Protein AF-A0A853AYC7-F1 (afdb_monomer_lite)

Structure (mmCIF, N/CA/C/O backbone):
data_AF-A0A853AYC7-F1
#
_entry.id   AF-A0A853AYC7-F1
#
loop_
_atom_site.group_PDB
_atom_site.id
_atom_site.type_symbol
_atom_site.label_atom_id
_atom_site.label_alt_id
_atom_site.label_comp_id
_atom_site.label_asym_id
_atom_site.label_entity_id
_atom_site.label_seq_id
_atom_site.pdbx_PDB_ins_code
_atom_site.Cartn_x
_atom_site.Cartn_y
_atom_site.Cartn_z
_atom_site.occupancy
_atom_site.B_iso_or_equiv
_atom_site.auth_seq_id
_atom_site.auth_comp_id
_atom_site.auth_asym_id
_atom_site.auth_atom_id
_atom_site.pdbx_PDB_model_num
ATOM 1 N N . MET A 1 1 ? 10.715 -1.234 -42.129 1.00 36.81 1 MET A N 1
ATOM 2 C CA . MET A 1 1 ? 11.394 -2.096 -41.139 1.00 36.81 1 MET A CA 1
ATOM 3 C C . MET A 1 1 ? 11.296 -1.396 -39.794 1.00 36.81 1 MET A C 1
ATOM 5 O O . MET A 1 1 ? 11.951 -0.383 -39.615 1.00 36.81 1 MET A O 1
ATOM 9 N N . ALA A 1 2 ? 10.381 -1.833 -38.926 1.00 44.25 2 ALA A N 1
ATOM 10 C CA . ALA A 1 2 ? 10.176 -1.212 -37.619 1.00 44.25 2 ALA A CA 1
ATOM 11 C C . ALA A 1 2 ? 11.305 -1.638 -36.674 1.00 44.25 2 ALA A C 1
ATOM 13 O O . ALA A 1 2 ? 11.518 -2.835 -36.472 1.00 44.25 2 ALA A O 1
ATOM 14 N N . ASP A 1 3 ? 12.027 -0.659 -36.136 1.00 41.22 3 ASP A N 1
ATOM 15 C CA . ASP A 1 3 ? 13.052 -0.853 -35.117 1.00 41.22 3 ASP A CA 1
ATOM 16 C C . ASP A 1 3 ? 12.398 -1.434 -33.853 1.00 41.22 3 ASP A C 1
ATOM 18 O O . ASP A 1 3 ? 11.765 -0.732 -33.069 1.00 41.22 3 ASP A O 1
ATOM 22 N N . ARG A 1 4 ? 12.500 -2.757 -33.672 1.00 51.44 4 ARG A N 1
ATOM 23 C CA . ARG A 1 4 ? 12.076 -3.471 -32.456 1.00 51.44 4 ARG A CA 1
ATOM 24 C C . ARG A 1 4 ? 13.127 -3.344 -31.352 1.00 51.44 4 ARG A C 1
ATOM 26 O O . ARG A 1 4 ? 13.452 -4.318 -30.676 1.00 51.44 4 ARG A O 1
ATOM 33 N N . ARG A 1 5 ? 13.645 -2.144 -31.115 1.00 50.81 5 ARG A N 1
ATOM 34 C CA . ARG A 1 5 ? 14.279 -1.837 -29.835 1.00 50.81 5 ARG A CA 1
ATOM 35 C C . ARG A 1 5 ? 13.183 -1.432 -28.863 1.00 50.81 5 ARG A C 1
ATOM 37 O O . ARG A 1 5 ? 13.038 -0.269 -28.506 1.00 50.81 5 ARG A O 1
ATOM 44 N N . ALA A 1 6 ? 12.429 -2.428 -28.400 1.00 55.31 6 ALA A N 1
ATOM 45 C CA . ALA A 1 6 ? 11.847 -2.365 -27.067 1.00 55.31 6 ALA A CA 1
ATOM 46 C C . ALA A 1 6 ? 13.030 -2.247 -26.094 1.00 55.31 6 ALA A C 1
ATOM 48 O O . ALA A 1 6 ? 13.622 -3.239 -25.670 1.00 55.31 6 ALA A O 1
ATOM 49 N N . GLY A 1 7 ? 13.484 -1.012 -25.892 1.00 54.69 7 GLY A N 1
ATOM 50 C CA . GLY A 1 7 ? 14.622 -0.702 -25.053 1.00 54.69 7 GLY A CA 1
ATOM 51 C C . GLY A 1 7 ? 14.338 -1.083 -23.599 1.00 54.69 7 GLY A C 1
ATOM 52 O O . GLY A 1 7 ? 13.185 -1.298 -23.220 1.00 54.69 7 GLY A O 1
ATOM 53 N N . PRO A 1 8 ? 15.374 -1.136 -22.749 1.00 60.22 8 PRO A N 1
ATOM 54 C CA . PRO A 1 8 ? 15.265 -1.460 -21.323 1.00 60.22 8 PRO A CA 1
ATOM 55 C C . PRO A 1 8 ? 14.319 -0.550 -20.508 1.00 60.22 8 PRO A C 1
ATOM 57 O O . PRO A 1 8 ? 14.145 -0.797 -19.316 1.00 60.22 8 PRO A O 1
ATOM 60 N N . SER A 1 9 ? 13.721 0.475 -21.122 1.00 63.78 9 SER A N 1
ATOM 61 C CA . SER A 1 9 ? 12.628 1.290 -20.587 1.00 63.78 9 SER A CA 1
ATOM 62 C C . SER A 1 9 ? 11.356 0.471 -20.353 1.00 63.78 9 SER A C 1
ATOM 64 O O . SER A 1 9 ? 10.959 0.349 -19.207 1.00 63.78 9 SER A O 1
ATOM 66 N N . LEU A 1 10 ? 10.808 -0.233 -21.353 1.00 74.12 10 LEU A N 1
ATOM 67 C CA . LEU A 1 10 ? 9.530 -0.963 -21.201 1.00 74.12 10 LEU A CA 1
ATOM 68 C C . LEU A 1 10 ? 9.564 -2.041 -20.107 1.00 74.12 10 LEU A C 1
ATOM 70 O O . LEU A 1 10 ? 8.588 -2.248 -19.392 1.00 74.12 10 LEU A O 1
ATOM 74 N N . ARG A 1 11 ? 10.705 -2.726 -19.946 1.00 77.94 11 ARG A N 1
ATOM 75 C CA . ARG A 1 11 ? 10.880 -3.715 -18.871 1.00 77.94 11 ARG A CA 1
ATOM 76 C C . ARG A 1 11 ? 10.932 -3.052 -17.495 1.00 77.94 11 ARG A C 1
ATOM 78 O O . ARG A 1 11 ? 10.388 -3.605 -16.547 1.00 77.94 11 ARG A O 1
ATOM 85 N N . ARG A 1 12 ? 11.597 -1.899 -17.377 1.00 80.88 12 ARG A N 1
ATOM 86 C CA . ARG A 1 12 ? 11.609 -1.120 -16.132 1.00 80.88 12 ARG A CA 1
ATOM 87 C C . ARG A 1 12 ? 10.229 -0.560 -15.821 1.00 80.88 12 ARG A C 1
ATOM 89 O O . ARG A 1 12 ? 9.808 -0.666 -14.680 1.00 80.88 12 ARG A O 1
ATOM 96 N N . ASP A 1 13 ? 9.528 -0.053 -16.826 1.00 80.62 13 ASP A N 1
ATOM 97 C CA . ASP A 1 13 ? 8.183 0.500 -16.685 1.00 80.62 13 ASP A CA 1
ATOM 98 C C . ASP A 1 13 ? 7.197 -0.586 -16.229 1.00 80.62 13 ASP A C 1
ATOM 100 O O . ASP A 1 13 ? 6.426 -0.367 -15.304 1.00 80.62 13 ASP A O 1
ATOM 104 N N . HIS A 1 14 ? 7.284 -1.802 -16.780 1.00 84.19 14 HIS A N 1
ATOM 105 C CA . HIS A 1 14 ? 6.484 -2.942 -16.314 1.00 84.19 14 HIS A CA 1
ATOM 106 C C . HIS A 1 14 ? 6.786 -3.344 -14.866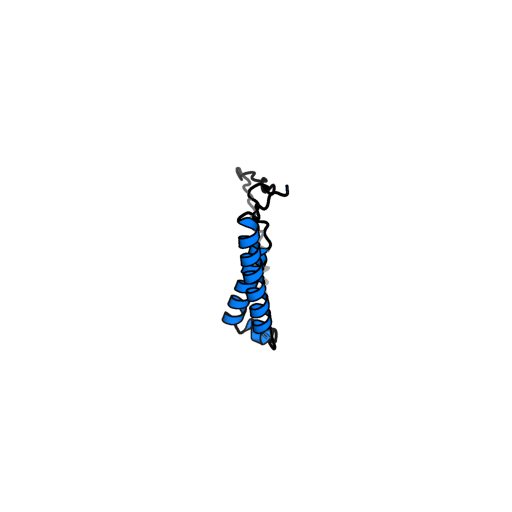 1.00 84.19 14 HIS A C 1
ATOM 108 O O . HIS A 1 14 ? 5.859 -3.623 -14.113 1.00 84.19 14 HIS A O 1
ATOM 114 N N . LEU A 1 15 ? 8.064 -3.384 -14.469 1.00 85.62 15 LEU A N 1
ATOM 115 C CA . LEU A 1 15 ? 8.438 -3.682 -13.081 1.00 85.62 15 LEU A CA 1
ATOM 116 C C . LEU A 1 15 ? 7.938 -2.596 -12.123 1.00 85.62 15 LEU A C 1
ATOM 118 O O . LEU A 1 15 ? 7.494 -2.905 -11.026 1.00 85.62 15 LEU A O 1
ATOM 122 N N . LEU A 1 16 ? 7.972 -1.337 -12.557 1.00 84.44 16 LEU A N 1
ATOM 123 C CA . LEU A 1 16 ? 7.473 -0.209 -11.783 1.00 84.44 16 LEU A CA 1
ATOM 124 C C . LEU A 1 16 ? 5.948 -0.272 -11.609 1.00 84.44 16 LEU A C 1
ATOM 126 O O . LEU A 1 16 ? 5.452 -0.068 -10.509 1.00 84.44 16 LEU A O 1
ATOM 130 N N . ILE A 1 17 ? 5.209 -0.598 -12.672 1.00 88.44 17 ILE A N 1
ATOM 131 C CA . ILE A 1 17 ? 3.748 -0.763 -12.624 1.00 88.44 17 ILE A CA 1
ATOM 132 C C . ILE A 1 17 ? 3.352 -1.948 -11.734 1.00 88.44 17 ILE A C 1
ATOM 134 O O . ILE A 1 17 ? 2.371 -1.849 -10.998 1.00 88.44 17 ILE A O 1
ATOM 138 N N . ALA A 1 18 ? 4.103 -3.051 -11.776 1.00 90.31 18 ALA A N 1
ATOM 139 C CA . ALA A 1 18 ? 3.879 -4.186 -10.883 1.00 90.31 18 ALA A CA 1
ATOM 140 C C . ALA A 1 18 ? 4.039 -3.770 -9.411 1.00 90.31 18 ALA A C 1
ATOM 142 O O . ALA A 1 18 ? 3.129 -3.985 -8.621 1.00 90.31 18 ALA A O 1
ATOM 143 N N . GLU A 1 19 ? 5.120 -3.059 -9.080 1.00 89.81 19 GLU A N 1
ATOM 144 C CA . GLU A 1 19 ? 5.355 -2.546 -7.725 1.00 89.81 19 GLU A CA 1
ATOM 145 C C . GLU A 1 19 ? 4.248 -1.575 -7.269 1.00 89.81 19 GLU A C 1
ATOM 147 O O . GLU A 1 19 ? 3.775 -1.646 -6.137 1.00 89.81 19 GLU A O 1
ATOM 152 N N . MET A 1 20 ? 3.774 -0.691 -8.158 1.00 92.69 20 MET A N 1
ATOM 153 C CA . MET A 1 20 ? 2.627 0.181 -7.865 1.00 92.69 20 MET A CA 1
ATOM 154 C C . MET A 1 20 ? 1.347 -0.615 -7.602 1.00 92.69 20 MET A C 1
ATOM 156 O O . MET A 1 20 ? 0.549 -0.225 -6.754 1.00 92.69 20 MET A O 1
ATOM 160 N N . THR A 1 21 ? 1.135 -1.704 -8.340 1.00 91.31 21 THR A N 1
ATOM 161 C CA . THR A 1 21 ? -0.051 -2.555 -8.187 1.00 91.31 21 THR A CA 1
ATOM 162 C C . THR A 1 21 ? -0.022 -3.242 -6.828 1.00 91.31 21 THR A C 1
ATOM 164 O O . THR A 1 21 ? -0.971 -3.105 -6.058 1.00 91.31 21 THR A O 1
ATOM 167 N N . ASP A 1 22 ? 1.107 -3.856 -6.480 1.00 94.06 22 ASP A N 1
ATOM 168 C CA . ASP A 1 22 ? 1.292 -4.528 -5.194 1.00 94.06 22 ASP A CA 1
ATOM 169 C C . ASP A 1 22 ? 1.140 -3.542 -4.021 1.00 94.06 22 ASP A C 1
ATOM 171 O O . ASP A 1 22 ? 0.440 -3.830 -3.046 1.00 94.06 22 ASP A O 1
ATOM 175 N N . ALA A 1 23 ? 1.722 -2.342 -4.127 1.00 93.06 23 ALA A N 1
ATOM 176 C CA . ALA A 1 23 ? 1.599 -1.304 -3.103 1.00 93.06 23 ALA A CA 1
ATOM 177 C C . ALA A 1 23 ? 0.153 -0.796 -2.945 1.00 93.06 23 ALA A C 1
ATOM 179 O O . ALA A 1 23 ? -0.310 -0.546 -1.828 1.00 93.06 23 ALA A O 1
ATOM 180 N N . ALA A 1 24 ? -0.589 -0.655 -4.049 1.00 93.00 24 ALA A N 1
ATOM 181 C CA . ALA A 1 24 ? -1.992 -0.248 -4.017 1.00 93.00 24 ALA A CA 1
ATOM 182 C C . ALA A 1 24 ? -2.885 -1.319 -3.373 1.00 93.00 24 ALA A C 1
ATOM 184 O O . ALA A 1 24 ? -3.728 -0.994 -2.533 1.00 93.00 24 ALA A O 1
ATOM 185 N N . GLU A 1 25 ? -2.678 -2.590 -3.719 1.00 96.25 25 GLU A N 1
ATOM 186 C CA . GLU A 1 25 ? -3.412 -3.716 -3.136 1.00 96.25 25 GLU A CA 1
ATOM 187 C C . GLU A 1 25 ? -3.143 -3.837 -1.631 1.00 96.25 25 GLU A C 1
ATOM 189 O O . GLU A 1 25 ? -4.076 -3.943 -0.828 1.00 96.25 25 GLU A O 1
ATOM 194 N N . GLN A 1 26 ? -1.878 -3.731 -1.217 1.00 93.50 26 GLN A N 1
ATOM 195 C CA . GLN A 1 26 ? -1.508 -3.752 0.197 1.00 93.50 26 GLN A CA 1
ATOM 196 C C . GLN A 1 26 ? -2.088 -2.562 0.964 1.00 93.50 26 GLN A C 1
ATOM 198 O O . GLN A 1 26 ? -2.613 -2.747 2.064 1.00 93.50 26 GLN A O 1
ATOM 203 N N . ALA A 1 27 ? -2.065 -1.355 0.393 1.00 93.50 27 ALA A N 1
ATOM 204 C CA . ALA A 1 27 ? -2.695 -0.193 1.012 1.00 93.50 27 ALA A CA 1
ATOM 205 C C . ALA A 1 27 ? -4.206 -0.396 1.193 1.00 93.50 27 ALA A C 1
ATOM 207 O O . ALA A 1 27 ? -4.756 -0.054 2.242 1.00 93.50 27 ALA A O 1
ATOM 208 N N . GLN A 1 28 ? -4.877 -1.005 0.213 1.00 93.19 28 GLN A N 1
ATOM 209 C CA . GLN A 1 28 ? -6.302 -1.304 0.307 1.00 93.19 28 GLN A CA 1
ATOM 210 C C . GLN A 1 28 ? -6.600 -2.319 1.415 1.00 93.19 28 GLN A C 1
ATOM 212 O O . GLN A 1 28 ? -7.525 -2.105 2.196 1.00 93.19 28 GLN A O 1
ATOM 217 N N . LEU A 1 29 ? -5.797 -3.378 1.545 1.00 94.06 29 LEU A N 1
ATOM 218 C CA . LEU A 1 29 ? -5.921 -4.355 2.634 1.00 94.06 29 LEU A CA 1
ATOM 219 C C . LEU A 1 29 ? -5.667 -3.718 4.005 1.00 94.06 29 LEU A C 1
ATOM 221 O O . LEU A 1 29 ? -6.393 -3.977 4.965 1.00 94.06 29 LEU A O 1
ATOM 225 N N . LEU A 1 30 ? -4.673 -2.835 4.095 1.00 91.25 30 LEU A N 1
ATOM 226 C CA . LEU A 1 30 ? -4.380 -2.080 5.308 1.00 91.25 30 LEU A CA 1
ATOM 227 C C . LEU A 1 30 ? -5.459 -1.037 5.618 1.00 91.25 30 LEU A C 1
ATOM 229 O O . LEU A 1 30 ? -5.643 -0.715 6.782 1.00 91.25 30 LEU A O 1
ATOM 233 N N . ALA A 1 31 ? -6.217 -0.529 4.653 1.00 89.00 31 ALA A N 1
ATOM 234 C CA . ALA A 1 31 ? -7.353 0.357 4.916 1.00 89.00 31 ALA A CA 1
ATOM 235 C C . ALA A 1 31 ? -8.669 -0.410 5.157 1.00 89.00 31 ALA A C 1
ATOM 237 O O . ALA A 1 31 ? -9.601 0.123 5.760 1.00 89.00 31 ALA A O 1
ATOM 238 N N . ALA A 1 32 ? -8.757 -1.667 4.717 1.00 92.19 32 ALA A N 1
ATOM 239 C CA . ALA A 1 32 ? -9.978 -2.457 4.783 1.00 92.19 32 ALA A CA 1
ATOM 240 C C . ALA A 1 32 ? -10.460 -2.650 6.229 1.00 92.19 32 ALA A C 1
ATOM 242 O O . ALA A 1 32 ? -9.714 -3.077 7.117 1.00 92.19 32 ALA A O 1
ATOM 243 N N . GLY A 1 33 ? -11.734 -2.316 6.460 1.00 84.69 33 GLY A N 1
ATOM 244 C CA . GLY A 1 33 ? -12.387 -2.443 7.766 1.00 84.69 33 GLY A CA 1
ATOM 245 C C . GLY A 1 33 ? -11.769 -1.585 8.877 1.00 84.69 33 GLY A C 1
ATOM 246 O O . GLY A 1 33 ? -12.095 -1.794 10.047 1.00 84.69 33 GLY A O 1
ATOM 247 N N . ALA A 1 34 ? -10.868 -0.657 8.541 1.00 85.12 34 ALA A N 1
ATOM 248 C CA . ALA A 1 34 ? -10.318 0.291 9.493 1.00 85.12 34 ALA A CA 1
ATOM 249 C C . ALA A 1 34 ? -11.304 1.442 9.698 1.00 85.12 34 ALA A C 1
ATOM 251 O O . ALA A 1 34 ? -11.799 2.036 8.741 1.00 85.12 34 ALA A O 1
ATOM 252 N N . ASP A 1 35 ? -11.557 1.765 10.959 1.00 89.44 35 ASP A N 1
ATOM 253 C CA . ASP A 1 35 ? -12.087 3.068 11.336 1.00 89.44 35 ASP A CA 1
ATOM 254 C C . ASP A 1 35 ? -10.902 4.035 11.545 1.00 89.44 35 ASP A C 1
ATOM 256 O O . ASP A 1 35 ? -9.781 3.606 11.839 1.00 89.44 35 ASP A O 1
ATOM 260 N N . MET A 1 36 ? -11.144 5.329 11.346 1.00 85.00 36 MET A N 1
ATOM 261 C CA . MET A 1 36 ? -10.142 6.384 11.472 1.00 85.00 36 MET A CA 1
ATOM 262 C C . MET A 1 36 ? -9.510 6.421 12.873 1.00 85.00 36 MET A C 1
ATOM 264 O O . MET A 1 36 ? -8.292 6.522 12.974 1.00 85.00 36 MET A O 1
ATOM 268 N N . GLU A 1 37 ? -10.290 6.232 13.939 1.00 88.56 37 GLU A N 1
ATOM 269 C CA . GLU A 1 37 ? -9.816 6.209 15.329 1.00 88.56 37 GLU A CA 1
ATOM 270 C C . GLU A 1 37 ? -8.899 5.003 15.587 1.00 88.56 37 GLU A C 1
ATOM 272 O O . GLU A 1 37 ? -7.820 5.128 16.175 1.00 88.56 37 GLU A O 1
ATOM 277 N N . ARG A 1 38 ? -9.261 3.818 15.080 1.00 85.88 38 ARG A N 1
ATOM 278 C CA . ARG A 1 38 ? -8.367 2.647 15.092 1.00 85.88 38 ARG A CA 1
ATOM 279 C C . ARG A 1 38 ? -7.077 2.881 14.318 1.00 85.88 38 ARG A C 1
ATOM 281 O O . ARG A 1 38 ? -6.023 2.428 14.757 1.00 85.88 38 ARG A O 1
ATOM 288 N N . LEU A 1 39 ? -7.148 3.566 13.181 1.00 86.50 39 LEU A N 1
ATOM 289 C CA . LEU A 1 39 ? -5.975 3.844 12.363 1.00 86.50 39 LEU A CA 1
ATOM 290 C C . LEU A 1 39 ? -5.050 4.876 13.024 1.00 86.50 39 LEU A C 1
ATOM 292 O O . LEU A 1 39 ? -3.834 4.724 12.996 1.00 86.50 39 LEU A O 1
ATOM 296 N N . GLU A 1 40 ? -5.602 5.898 13.671 1.00 89.19 40 GLU A N 1
ATOM 297 C CA . GLU A 1 40 ? -4.834 6.891 14.428 1.00 89.19 40 GLU A CA 1
ATOM 298 C C . GLU A 1 40 ? -4.052 6.251 15.582 1.00 89.19 40 GLU A C 1
ATOM 300 O O . GLU A 1 40 ? -2.868 6.558 15.784 1.00 89.19 40 GLU A O 1
ATOM 305 N N . ASN A 1 41 ? -4.684 5.303 16.276 1.00 92.38 41 ASN A N 1
ATOM 306 C CA . ASN A 1 41 ? -4.088 4.572 17.391 1.00 92.38 41 ASN A CA 1
ATOM 307 C C . ASN A 1 41 ? -3.120 3.454 16.956 1.00 92.38 41 ASN A C 1
ATOM 309 O O . ASN A 1 41 ? -2.279 3.031 17.750 1.00 92.38 41 ASN A O 1
ATOM 313 N N . ASP A 1 42 ? -3.170 3.012 15.697 1.00 91.88 42 ASP A N 1
ATOM 314 C CA . ASP A 1 42 ? -2.264 2.006 15.137 1.00 91.88 42 ASP A CA 1
ATOM 315 C C . ASP A 1 42 ? -1.150 2.659 14.302 1.00 91.88 42 ASP A C 1
ATOM 317 O O . ASP A 1 42 ? -1.235 2.847 13.083 1.00 91.88 42 ASP A O 1
ATOM 321 N N . ARG A 1 43 ? -0.063 3.026 14.988 1.00 93.00 43 ARG A N 1
ATOM 322 C CA . ARG A 1 43 ? 1.097 3.677 14.365 1.00 93.00 43 ARG A CA 1
ATOM 323 C C . ARG A 1 43 ? 1.765 2.803 13.304 1.00 93.00 43 ARG A C 1
ATOM 325 O O . ARG A 1 43 ? 2.120 3.313 12.249 1.00 93.00 43 ARG A O 1
ATOM 332 N N . GLN A 1 44 ? 1.908 1.506 13.557 1.00 93.25 44 GLN A N 1
ATOM 333 C CA . GLN A 1 44 ? 2.578 0.596 12.628 1.00 93.25 44 GLN A CA 1
ATOM 334 C C . GLN A 1 44 ? 1.797 0.476 11.317 1.00 93.25 44 GLN A C 1
ATOM 336 O O . GLN A 1 44 ? 2.383 0.501 10.234 1.00 93.25 44 GLN A O 1
ATOM 341 N N . ARG A 1 45 ? 0.468 0.401 11.405 1.00 93.25 45 ARG A N 1
ATOM 342 C CA . ARG A 1 45 ? -0.410 0.368 10.235 1.00 93.25 45 ARG A CA 1
ATOM 343 C C . ARG A 1 45 ? -0.375 1.676 9.448 1.00 93.25 45 ARG A C 1
ATOM 345 O O . ARG A 1 45 ? -0.363 1.635 8.219 1.00 93.25 45 ARG A O 1
ATOM 352 N N . ARG A 1 46 ? -0.293 2.827 10.125 1.00 94.62 46 ARG A N 1
ATOM 353 C CA . ARG A 1 46 ? -0.084 4.127 9.460 1.00 94.62 46 ARG A CA 1
ATOM 354 C C . ARG A 1 46 ? 1.262 4.216 8.764 1.00 94.62 46 ARG A C 1
ATOM 356 O O . ARG A 1 46 ? 1.302 4.625 7.610 1.00 94.62 46 ARG A O 1
ATOM 363 N N . ASP A 1 47 ? 2.337 3.805 9.424 1.00 95.00 47 ASP A N 1
ATOM 364 C CA . ASP A 1 47 ? 3.677 3.831 8.838 1.00 95.00 47 ASP A CA 1
ATOM 365 C C . ASP A 1 47 ? 3.743 2.920 7.595 1.00 95.00 47 ASP A C 1
ATOM 367 O O . ASP A 1 47 ? 4.293 3.310 6.565 1.00 95.00 47 ASP A O 1
ATOM 371 N N . ALA A 1 48 ? 3.081 1.757 7.633 1.00 94.06 48 ALA A N 1
ATOM 372 C CA . ALA A 1 48 ? 2.944 0.872 6.476 1.00 94.06 48 ALA A CA 1
ATOM 373 C C . ALA A 1 48 ? 2.113 1.493 5.332 1.00 94.06 48 ALA A C 1
ATOM 375 O O . ALA A 1 48 ? 2.486 1.377 4.164 1.00 94.06 48 ALA A O 1
ATOM 376 N N . LEU A 1 49 ? 1.010 2.187 5.636 1.00 93.38 49 LEU A N 1
ATOM 377 C CA . LEU A 1 49 ? 0.230 2.922 4.627 1.00 93.38 49 LEU A CA 1
ATOM 378 C C . LEU A 1 49 ? 1.040 4.057 3.989 1.00 93.38 49 LEU A C 1
ATOM 380 O O . LEU A 1 49 ? 1.032 4.208 2.770 1.00 93.38 49 LEU A O 1
ATOM 384 N N . LEU A 1 50 ? 1.769 4.830 4.796 1.00 94.31 50 LEU A N 1
ATOM 385 C CA . LEU A 1 50 ? 2.634 5.909 4.316 1.00 94.31 50 LEU A CA 1
ATOM 386 C C . LEU A 1 50 ? 3.755 5.377 3.415 1.00 94.31 50 LEU A C 1
ATOM 388 O O . LEU A 1 50 ? 4.069 5.998 2.397 1.00 94.31 50 LEU A O 1
ATOM 392 N N . GLY A 1 51 ? 4.306 4.205 3.742 1.00 93.50 51 GLY A N 1
ATOM 393 C CA . GLY A 1 51 ? 5.252 3.490 2.887 1.00 93.50 51 GLY A CA 1
ATOM 394 C C . GLY A 1 51 ? 4.666 3.176 1.509 1.00 93.50 51 GLY A C 1
ATOM 395 O O . GLY A 1 51 ? 5.245 3.563 0.495 1.00 93.50 51 GLY A O 1
ATOM 396 N N . ASN A 1 52 ? 3.475 2.568 1.463 1.00 93.81 52 ASN A N 1
ATOM 397 C CA . ASN A 1 52 ? 2.793 2.259 0.200 1.00 93.81 52 ASN A CA 1
ATOM 398 C C . ASN A 1 52 ? 2.494 3.520 -0.632 1.00 93.81 52 ASN A C 1
ATOM 400 O O . ASN A 1 52 ? 2.735 3.538 -1.838 1.00 93.81 52 ASN A O 1
ATOM 404 N N . PHE A 1 53 ? 2.039 4.613 -0.005 1.00 90.81 53 PHE A N 1
ATOM 405 C CA . PHE A 1 53 ? 1.805 5.875 -0.721 1.00 90.81 53 PHE A CA 1
ATOM 406 C C . PHE A 1 53 ? 3.086 6.517 -1.256 1.00 90.81 53 PHE A C 1
ATOM 408 O O . PHE A 1 53 ? 3.058 7.133 -2.321 1.00 90.81 53 PHE A O 1
ATOM 415 N N . THR A 1 54 ? 4.208 6.351 -0.557 1.00 91.81 54 THR A N 1
ATOM 416 C CA . THR A 1 54 ? 5.514 6.820 -1.038 1.00 91.81 54 THR A CA 1
ATOM 417 C C . THR A 1 54 ? 5.912 6.083 -2.314 1.00 91.81 54 THR A C 1
ATOM 419 O O . THR A 1 54 ? 6.238 6.732 -3.304 1.00 91.81 54 THR A O 1
ATOM 422 N N . VAL A 1 55 ? 5.789 4.751 -2.338 1.00 89.38 55 VAL A N 1
ATOM 423 C CA . VAL A 1 55 ? 6.072 3.927 -3.528 1.00 89.38 55 VAL A CA 1
ATOM 424 C C . VAL A 1 55 ? 5.203 4.348 -4.717 1.00 89.38 55 VAL A C 1
ATOM 426 O O . VAL A 1 55 ? 5.715 4.563 -5.817 1.00 89.38 55 VAL A O 1
ATOM 429 N N . LEU A 1 56 ? 3.902 4.553 -4.489 1.00 88.88 56 LEU A N 1
ATOM 430 C CA . LEU A 1 56 ? 2.972 5.031 -5.517 1.00 88.88 56 LEU A CA 1
ATOM 431 C C . LEU A 1 56 ? 3.351 6.422 -6.055 1.00 88.88 56 LEU A C 1
ATOM 433 O O . LEU A 1 56 ? 3.253 6.671 -7.257 1.00 88.88 56 LEU A O 1
ATOM 437 N N . GLY A 1 57 ? 3.802 7.324 -5.179 1.00 82.81 57 GLY A N 1
ATOM 438 C CA . GLY A 1 57 ? 4.256 8.662 -5.553 1.00 82.81 57 GLY A CA 1
ATOM 439 C C . GLY A 1 57 ? 5.560 8.647 -6.350 1.00 82.81 57 GLY A C 1
ATOM 440 O O . GLY A 1 57 ? 5.646 9.277 -7.402 1.00 82.81 57 GLY A O 1
ATOM 441 N N . GLU A 1 58 ? 6.563 7.897 -5.892 1.00 81.94 58 GLU A N 1
ATOM 442 C CA . GLU A 1 58 ? 7.874 7.791 -6.544 1.00 81.94 58 GLU A CA 1
ATOM 443 C C . GLU A 1 58 ? 7.806 7.133 -7.924 1.00 81.94 58 GLU A C 1
ATOM 445 O O . GLU A 1 58 ? 8.598 7.453 -8.817 1.00 81.94 58 GLU A O 1
ATOM 450 N N . ALA A 1 59 ? 6.860 6.218 -8.111 1.00 75.75 59 ALA A N 1
ATOM 451 C CA . ALA A 1 59 ? 6.636 5.547 -9.377 1.00 75.75 59 ALA A CA 1
ATOM 452 C C . ALA A 1 59 ? 5.932 6.430 -10.423 1.00 75.75 59 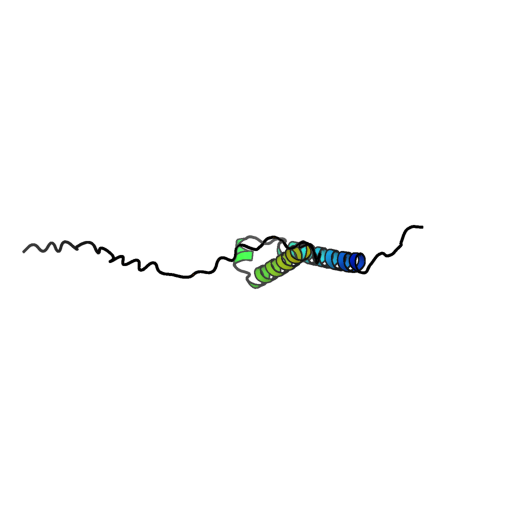ALA A C 1
ATOM 454 O O . ALA A 1 59 ? 6.111 6.222 -11.621 1.00 75.75 59 ALA A O 1
ATOM 455 N N . ASN A 1 60 ? 5.199 7.460 -9.991 1.00 67.06 60 ASN A N 1
ATOM 456 C CA . ASN A 1 60 ? 4.535 8.411 -10.885 1.00 67.06 60 ASN A CA 1
ATOM 457 C C . ASN A 1 60 ? 5.439 9.590 -11.303 1.00 67.06 60 ASN A C 1
ATOM 459 O O . ASN A 1 60 ? 5.055 10.406 -12.142 1.00 67.06 60 ASN A O 1
ATOM 463 N N . ILE A 1 61 ? 6.644 9.706 -10.731 1.00 67.00 61 ILE A N 1
ATOM 464 C CA . ILE A 1 61 ? 7.620 10.715 -11.149 1.00 67.00 61 ILE A CA 1
ATOM 465 C C . ILE A 1 61 ? 8.265 10.230 -12.454 1.00 67.00 61 ILE A C 1
ATOM 467 O O . ILE A 1 61 ? 8.958 9.206 -12.437 1.00 67.00 61 ILE A O 1
ATOM 471 N N . PRO A 1 62 ? 8.091 10.942 -13.586 1.00 59.38 62 PRO A N 1
ATOM 472 C CA . PRO A 1 62 ? 8.707 10.545 -14.842 1.00 59.38 62 PRO A CA 1
ATOM 473 C C . PRO A 1 62 ? 10.228 10.503 -14.673 1.00 59.38 62 PRO A C 1
ATOM 475 O O . PRO A 1 62 ? 10.895 11.531 -14.557 1.00 59.38 62 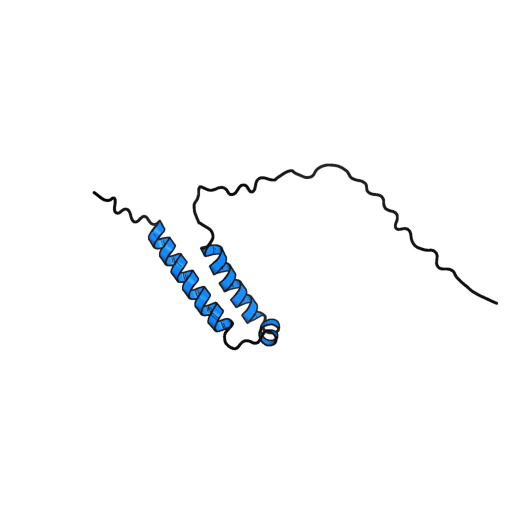PRO A O 1
ATOM 478 N N . LYS A 1 63 ? 10.794 9.291 -14.681 1.00 60.34 63 LYS A N 1
ATOM 479 C CA . LYS A 1 63 ? 12.241 9.031 -14.674 1.00 60.34 63 LYS A CA 1
ATOM 480 C C . LYS A 1 63 ? 12.822 9.281 -16.071 1.00 60.34 63 LYS A C 1
ATOM 482 O O . LYS A 1 63 ? 13.444 8.413 -16.675 1.00 60.34 63 LYS A O 1
ATOM 487 N N . CYS A 1 64 ? 12.606 10.480 -16.605 1.00 44.84 64 CYS A N 1
ATOM 488 C CA . CYS A 1 64 ? 13.272 10.961 -17.809 1.00 44.84 64 CYS A CA 1
ATOM 489 C C . CYS A 1 64 ? 14.478 11.823 -17.402 1.00 44.84 64 CYS A C 1
ATOM 491 O O . CYS A 1 64 ? 14.280 12.916 -16.868 1.00 44.84 64 CYS A O 1
ATOM 493 N N . PRO A 1 65 ? 15.730 11.406 -17.670 1.00 56.47 65 PRO A N 1
ATOM 494 C CA . PRO A 1 65 ? 16.872 12.301 -17.553 1.00 56.47 65 PRO A CA 1
ATOM 495 C C . PRO A 1 65 ? 16.841 13.260 -18.750 1.00 56.47 65 PRO A C 1
ATOM 497 O O . PRO A 1 65 ? 17.300 12.923 -19.838 1.00 56.47 65 PRO A O 1
ATOM 500 N N . GLY A 1 66 ? 16.233 14.435 -18.582 1.00 53.97 66 GLY A N 1
ATOM 501 C CA . GLY A 1 66 ? 16.204 15.442 -19.648 1.00 53.97 66 GLY A CA 1
ATOM 502 C C . GLY A 1 66 ? 15.208 16.583 -19.483 1.00 53.97 66 GLY A C 1
ATOM 503 O O . GLY A 1 66 ? 15.347 17.589 -20.170 1.00 53.97 66 GLY A O 1
ATOM 504 N N . VAL A 1 67 ? 14.244 16.487 -18.565 1.00 47.44 67 VAL A N 1
ATOM 505 C CA . VAL A 1 67 ? 13.361 17.617 -18.250 1.00 47.44 67 VAL A CA 1
ATOM 506 C C . VAL A 1 67 ? 13.705 18.103 -16.853 1.00 47.44 67 VAL A C 1
ATOM 508 O O . VAL A 1 67 ? 13.147 17.656 -15.855 1.00 47.44 67 VAL A O 1
ATOM 511 N N . ALA A 1 68 ? 14.685 19.003 -16.789 1.00 47.53 68 ALA A N 1
ATOM 512 C CA . ALA A 1 68 ? 14.856 19.861 -15.633 1.00 47.53 68 ALA A CA 1
ATOM 513 C C . ALA A 1 68 ? 13.545 20.637 -15.446 1.00 47.53 68 ALA A C 1
ATOM 515 O O . ALA A 1 68 ? 13.230 21.540 -16.220 1.00 47.53 68 ALA A O 1
ATOM 516 N N . LEU A 1 69 ? 12.763 20.270 -14.431 1.00 54.62 69 LEU A N 1
ATOM 517 C CA . LEU A 1 69 ? 11.803 21.203 -13.860 1.00 54.62 69 LEU A CA 1
ATOM 518 C C . LEU A 1 69 ? 12.597 22.454 -13.453 1.00 54.62 69 LEU A C 1
ATOM 520 O O . LEU A 1 69 ? 13.658 22.305 -12.837 1.00 54.62 69 LEU A O 1
ATOM 524 N N . PRO A 1 70 ? 12.142 23.674 -13.777 1.00 47.66 70 PRO A N 1
ATOM 525 C CA . PRO A 1 70 ? 12.800 24.882 -13.316 1.00 47.66 70 PRO A CA 1
ATOM 526 C C . PRO A 1 70 ? 12.524 25.052 -11.817 1.00 47.66 70 PRO A C 1
ATOM 528 O O . PRO A 1 70 ? 11.702 25.856 -11.401 1.00 47.66 70 PRO A O 1
ATOM 531 N N . LEU A 1 71 ? 13.239 24.300 -10.985 1.00 53.81 71 LEU A N 1
ATOM 532 C CA . LEU A 1 71 ? 13.543 24.699 -9.618 1.00 53.81 71 LEU A CA 1
ATOM 533 C C . LEU A 1 71 ? 14.862 25.473 -9.667 1.00 53.81 71 LEU A C 1
ATOM 535 O O . LEU A 1 71 ? 15.905 25.001 -9.231 1.00 53.81 71 LEU A O 1
ATOM 539 N N . CYS A 1 72 ? 14.813 26.670 -10.254 1.00 40.97 72 CYS A N 1
ATOM 540 C CA . CYS A 1 72 ? 15.861 27.670 -10.098 1.00 40.97 72 CYS A CA 1
ATOM 541 C C . CYS A 1 72 ? 15.215 28.988 -9.673 1.00 40.97 72 CYS A C 1
ATOM 543 O O . CYS A 1 72 ? 14.875 29.849 -10.478 1.00 40.97 72 CYS A O 1
ATOM 545 N N . GLY A 1 73 ? 15.014 29.085 -8.366 1.00 40.66 73 GLY A N 1
ATOM 546 C CA . GLY A 1 73 ? 14.807 30.324 -7.635 1.00 40.66 73 GLY A CA 1
ATOM 547 C C . GLY A 1 73 ? 15.720 30.333 -6.414 1.00 40.66 73 GLY A C 1
ATOM 548 O O . GLY A 1 73 ? 15.275 30.620 -5.311 1.00 40.66 73 GLY A O 1
ATOM 549 N N . THR A 1 74 ? 16.987 29.942 -6.579 1.00 59.50 74 THR A N 1
ATOM 550 C CA . THR A 1 74 ? 18.020 30.269 -5.596 1.00 59.50 74 THR A CA 1
ATOM 551 C C . THR A 1 74 ? 18.346 31.747 -5.737 1.00 59.50 74 THR A C 1
ATOM 553 O O . THR A 1 74 ? 19.054 32.146 -6.659 1.00 59.50 74 THR A O 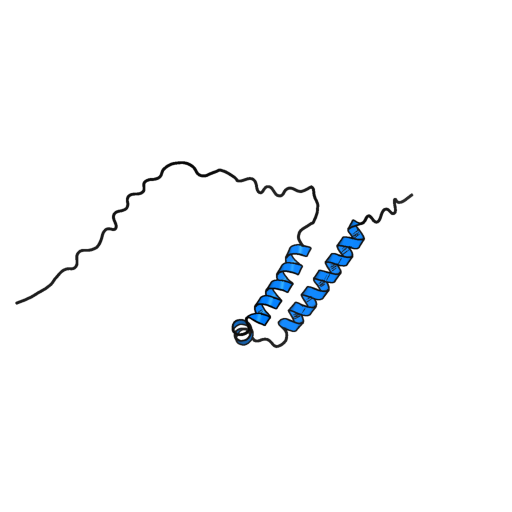1
ATOM 556 N N . ALA A 1 75 ? 17.870 32.555 -4.801 1.00 49.25 75 ALA A N 1
ATOM 557 C CA . ALA A 1 75 ? 18.579 33.763 -4.420 1.00 49.25 75 ALA A CA 1
ATOM 558 C C . ALA A 1 75 ? 18.901 33.643 -2.933 1.00 49.25 75 ALA A C 1
ATOM 560 O O . ALA A 1 75 ? 18.017 33.639 -2.078 1.00 49.25 75 ALA A O 1
ATOM 561 N N . SER A 1 76 ? 20.191 33.458 -2.673 1.00 48.94 76 SER A N 1
ATOM 562 C CA . SER A 1 76 ? 20.816 33.438 -1.362 1.00 48.94 76 SER A CA 1
ATOM 563 C C . SER A 1 76 ? 20.413 34.638 -0.513 1.00 48.94 76 SER A C 1
ATOM 565 O O . SER A 1 76 ? 20.446 35.783 -0.962 1.00 48.94 76 SER A O 1
ATOM 567 N N . SER A 1 77 ? 20.146 34.365 0.760 1.00 53.47 77 SER A N 1
ATOM 568 C CA . SER A 1 77 ? 20.191 35.353 1.830 1.00 53.47 77 SER A CA 1
ATOM 569 C C . SER A 1 77 ? 21.581 35.978 1.933 1.00 53.47 77 SER A C 1
ATOM 571 O O . SER A 1 77 ? 22.545 35.255 2.158 1.00 53.47 77 SER A O 1
ATOM 573 N N . THR A 1 78 ? 21.655 37.309 1.918 1.00 58.22 78 THR A N 1
ATOM 574 C CA . THR A 1 78 ? 22.573 38.072 2.778 1.00 58.22 78 THR A CA 1
ATOM 575 C C . THR A 1 78 ? 22.058 39.493 3.011 1.00 58.22 78 THR A C 1
ATOM 577 O O . THR A 1 78 ? 21.662 40.171 2.070 1.00 58.22 78 THR A O 1
ATOM 580 N N . ALA A 1 79 ? 22.207 39.926 4.268 1.00 43.09 79 ALA A N 1
ATOM 581 C CA . ALA A 1 79 ? 22.319 41.301 4.767 1.00 43.09 79 ALA A CA 1
ATOM 582 C C . ALA A 1 79 ? 21.063 42.028 5.310 1.00 43.09 79 ALA A C 1
ATOM 584 O O . ALA A 1 79 ? 20.356 42.753 4.622 1.00 43.09 79 ALA A O 1
ATOM 585 N N . THR A 1 80 ? 20.955 41.927 6.643 1.00 52.41 80 THR A N 1
ATOM 586 C CA . THR A 1 80 ? 20.832 43.056 7.591 1.00 52.41 80 THR A CA 1
ATOM 587 C C . THR A 1 80 ? 19.470 43.737 7.741 1.00 52.41 80 THR A C 1
ATOM 589 O O . THR A 1 80 ? 19.257 44.864 7.310 1.00 52.41 80 THR A O 1
ATOM 592 N N . GLY A 1 81 ? 18.593 43.105 8.524 1.00 42.28 81 GLY A N 1
ATOM 593 C CA . GLY A 1 81 ? 17.475 43.768 9.198 1.00 42.28 81 GLY A CA 1
ATOM 594 C C . GLY A 1 81 ? 17.599 43.617 10.713 1.00 42.28 81 GLY A C 1
ATOM 595 O O . GLY A 1 81 ? 17.100 42.653 11.285 1.00 42.28 81 GLY A O 1
ATOM 596 N N . ARG A 1 82 ? 18.273 44.558 11.383 1.00 49.19 82 ARG A N 1
ATOM 597 C CA . ARG A 1 82 ? 18.215 44.694 12.846 1.00 49.19 82 ARG A CA 1
ATOM 598 C C . ARG A 1 82 ? 16.833 45.241 13.210 1.00 49.19 82 ARG A C 1
ATOM 600 O O . ARG A 1 82 ? 16.646 46.451 13.256 1.00 49.19 82 ARG A O 1
ATOM 607 N N . SER A 1 83 ? 15.868 44.355 13.442 1.00 43.31 83 SER A N 1
ATOM 608 C CA . SER A 1 83 ? 14.560 44.722 13.991 1.00 43.31 83 SER A CA 1
ATOM 609 C C . SER A 1 83 ? 14.641 44.711 15.517 1.00 43.31 83 SER A C 1
ATOM 611 O O . SER A 1 83 ? 14.562 43.664 16.156 1.00 43.31 83 SER A O 1
ATOM 613 N N . THR A 1 84 ? 14.878 45.875 16.120 1.00 53.88 84 THR A N 1
ATOM 614 C CA . THR A 1 84 ? 14.657 46.083 17.554 1.00 53.88 84 THR A CA 1
ATOM 615 C C . THR A 1 84 ? 13.176 46.355 17.780 1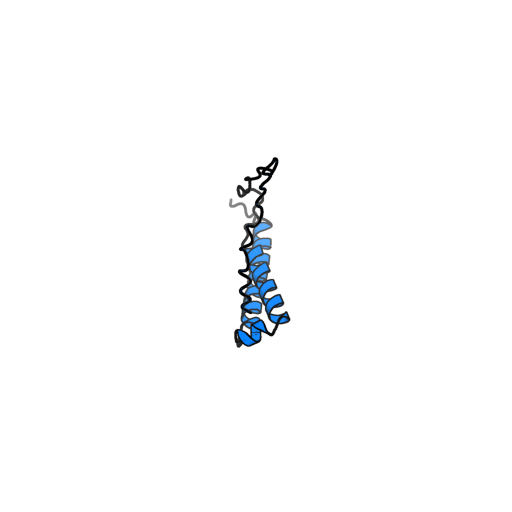.00 53.88 84 THR A C 1
ATOM 617 O O . THR A 1 84 ? 12.725 47.483 17.599 1.00 53.88 84 THR A O 1
ATOM 620 N N . SER A 1 85 ? 12.423 45.344 18.203 1.00 51.84 85 SER A N 1
ATOM 621 C CA . SER A 1 85 ? 11.119 45.540 18.838 1.00 51.84 85 SER A CA 1
ATOM 622 C C . SER A 1 85 ? 11.273 45.356 20.351 1.00 51.84 85 SER A C 1
ATOM 624 O O . SER A 1 85 ? 11.374 44.213 20.806 1.00 51.84 85 SER A O 1
ATOM 626 N N . PRO A 1 86 ? 11.300 46.422 21.169 1.00 50.19 86 PRO A N 1
ATOM 627 C CA . PRO A 1 86 ? 11.017 46.266 22.581 1.00 50.19 86 PRO A CA 1
ATOM 628 C C . PRO A 1 86 ? 9.518 46.007 22.730 1.00 50.19 86 PRO A C 1
ATOM 630 O O . PRO A 1 86 ? 8.670 46.854 22.457 1.00 50.19 86 PRO A O 1
ATOM 633 N N . PHE A 1 87 ? 9.233 44.776 23.132 1.00 40.59 87 PHE A N 1
ATOM 634 C CA . PHE A 1 87 ? 7.984 44.317 23.708 1.00 40.59 87 PHE A CA 1
ATOM 635 C C . PHE A 1 87 ? 7.457 45.374 24.694 1.00 40.59 87 PHE A C 1
ATOM 637 O O . PHE A 1 87 ? 8.059 45.625 25.738 1.00 40.59 87 PHE A O 1
ATOM 644 N N . SER A 1 88 ? 6.374 46.052 24.316 1.00 45.28 88 SER A N 1
ATOM 645 C CA . SER A 1 88 ? 5.686 47.024 25.16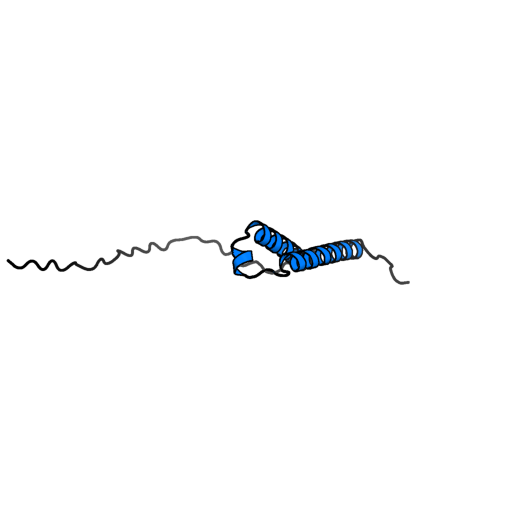0 1.00 45.28 88 SER A CA 1
ATOM 646 C C . SER A 1 88 ? 4.818 46.245 26.148 1.00 45.28 88 SER A C 1
ATOM 648 O O . SER A 1 88 ? 3.736 45.768 25.815 1.00 45.28 88 SER A O 1
ATOM 650 N N . THR A 1 89 ? 5.345 46.021 27.348 1.00 59.56 89 THR A N 1
ATOM 651 C CA . THR A 1 89 ? 4.623 45.409 28.467 1.00 59.56 89 THR A CA 1
ATOM 652 C C . THR A 1 89 ? 3.592 46.412 29.011 1.00 59.56 89 THR A C 1
ATOM 654 O O . THR A 1 89 ? 3.964 47.558 29.269 1.00 59.56 89 THR A O 1
ATOM 657 N N . PRO A 1 90 ? 2.316 46.041 29.229 1.00 58.66 90 PRO A N 1
ATOM 658 C CA . PRO A 1 90 ? 1.340 46.951 29.828 1.00 58.66 90 PRO A CA 1
ATOM 659 C C . PRO A 1 90 ? 1.608 47.148 31.335 1.00 58.66 90 PRO A C 1
ATOM 661 O O . PRO A 1 90 ? 2.003 46.194 32.015 1.00 58.66 90 PRO A O 1
ATOM 664 N N . PRO A 1 91 ? 1.364 48.346 31.901 1.00 56.19 91 PRO A N 1
ATOM 665 C CA . PRO A 1 91 ? 1.477 48.560 33.338 1.00 56.19 91 PRO A CA 1
ATOM 666 C C . PRO A 1 91 ? 0.319 47.876 34.078 1.00 56.19 91 PRO A C 1
ATOM 668 O O . PRO A 1 91 ? -0.856 48.151 33.838 1.00 56.19 91 PRO A O 1
ATOM 671 N N . ARG A 1 92 ? 0.660 46.998 35.027 1.00 46.72 92 ARG A N 1
ATOM 672 C CA . ARG A 1 92 ? -0.263 46.537 36.069 1.00 46.72 92 ARG A CA 1
ATOM 673 C C . ARG A 1 92 ? -0.619 47.727 36.958 1.00 46.72 92 ARG A C 1
ATOM 675 O O . ARG A 1 92 ? 0.235 48.246 37.668 1.00 46.72 92 ARG A O 1
ATOM 682 N N . THR A 1 93 ? -1.886 48.120 36.958 1.00 52.28 93 THR A N 1
ATOM 683 C CA . THR A 1 93 ? -2.461 48.990 37.984 1.00 52.28 93 THR A CA 1
ATOM 684 C C . THR A 1 93 ? -2.522 48.213 39.300 1.00 52.28 93 THR A C 1
ATOM 686 O O . THR A 1 93 ? -3.382 47.350 39.484 1.00 52.28 93 THR A O 1
ATOM 689 N N . SER A 1 94 ? -1.597 48.480 40.217 1.00 42.28 94 SER A N 1
ATOM 690 C CA . SER A 1 94 ? -1.742 48.086 41.617 1.00 42.28 94 SER A CA 1
ATOM 691 C C . SER A 1 94 ? -2.724 49.041 42.288 1.00 42.28 94 SER A C 1
ATOM 693 O O . SER A 1 94 ? -2.370 50.150 42.679 1.00 42.28 94 SER A O 1
ATOM 695 N N . SER A 1 95 ? -3.975 48.599 42.377 1.00 49.97 95 SER A N 1
ATOM 696 C CA . SER A 1 95 ? -4.974 49.149 43.282 1.00 49.97 95 SER A CA 1
ATOM 697 C C . SER A 1 95 ? -4.727 48.532 44.660 1.00 49.97 95 SER A C 1
ATOM 699 O O . SER A 1 95 ? -4.938 47.334 44.835 1.00 49.97 95 SER A O 1
ATOM 701 N N . SER A 1 96 ? -4.267 49.321 45.628 1.00 50.53 96 SER A N 1
ATOM 702 C CA . SER A 1 96 ? -4.336 48.961 47.045 1.00 50.53 96 SER A CA 1
ATOM 703 C C . SER A 1 96 ? -4.905 50.143 47.812 1.00 50.53 96 SER A C 1
ATOM 705 O O . SER A 1 96 ? -4.227 51.139 48.055 1.00 50.53 96 SER A O 1
ATOM 707 N N . ALA A 1 97 ? -6.188 50.010 48.124 1.00 46.16 97 ALA A N 1
ATOM 708 C CA . ALA A 1 97 ? -6.855 50.745 49.175 1.00 46.16 97 ALA A CA 1
ATOM 709 C C . ALA A 1 97 ? -6.330 50.246 50.527 1.00 46.16 97 ALA A C 1
ATOM 711 O O . ALA A 1 97 ? -6.294 49.032 50.736 1.00 46.16 97 ALA A O 1
ATOM 712 N N . SER A 1 98 ? -5.911 51.180 51.380 1.00 47.12 98 SER A N 1
ATOM 713 C CA . SER A 1 98 ? -6.154 51.244 52.830 1.00 47.12 98 SER A CA 1
ATOM 714 C C . SER A 1 98 ? -5.337 52.371 53.444 1.00 47.12 98 SER A C 1
ATOM 716 O O . SER A 1 98 ? -4.121 52.433 53.167 1.00 47.12 98 SER A O 1
#

Secondary structure (DSSP, 8-state):
-------HHHHHHHHHHHHHHHHHHHHHHHHTT--HHHHHH-HHHHHHHHHHHHHHHHHTS---TT----------------------PPP-------

Sequence (98 aa):
MADRRAGPSLRRDHLLIAEMTDAAEQAQLLAAGADMERLENDRQRRDALLGNFTVLGEANIPKCPGVALPLCGTASSTATGRSTSPFSTPPRTSSSAS

pLDDT: mean 70.54, std 20.07, range [36.81, 96.25]

Foldseek 3Di:
DDPPCPDCVVVVLVVLVVLLVVLVVVLCVLPPPDDPVNCVVDPVSVVSNVVSVVSNVVSPPPPDPPDPDPPPPDDDDDDDDPDDDDDDDDDDPPDDDD

Radius of gyration: 28.37 Å; chains: 1; bounding box: 35×56×94 Å

Organism: NCBI:txid860233